Protein AF-A0A5K1CU42-F1 (afdb_monomer)

Secondary structure (DSSP, 8-state):
----SS-EETTEEHHHH---HHIIIIIIHHHH--

Sequence (34 aa):
VPDFLNARILGLPVKEVITDTQWLEHEFTQKVQK

pLDDT: mean 85.1, std 9.83, range [59.69, 95.25]

InterPro domains:
  IPR015955 Lactate dehydrogenase/glycoside hydrolase, family 4, C-terminal [SSF56327] (1-34)

Foldseek 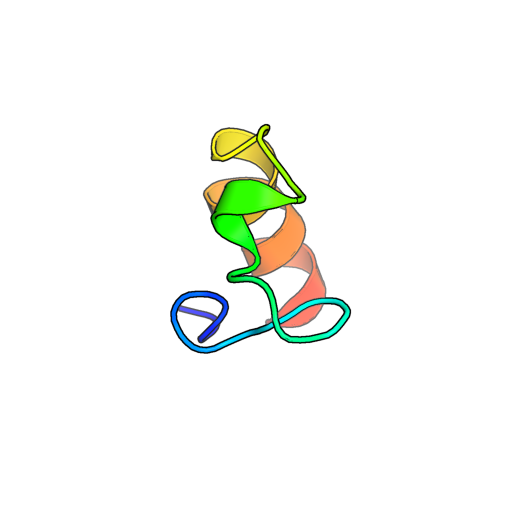3Di:
DDPLVPDDDVNHRPCVVDVPVVCVVPPVVVVPVD

Structure (mmCIF, N/CA/C/O backbone):
data_AF-A0A5K1CU42-F1
#
_entry.id   AF-A0A5K1CU42-F1
#
loop_
_atom_site.group_PDB
_atom_site.id
_atom_site.type_symbol
_atom_site.label_atom_id
_atom_site.label_alt_id
_atom_site.label_comp_id
_atom_site.label_asym_id
_atom_site.label_entity_id
_atom_site.label_seq_id
_atom_site.pdbx_PDB_ins_code
_atom_site.Cartn_x
_atom_site.Cartn_y
_atom_site.Cartn_z
_atom_site.occupancy
_atom_site.B_iso_or_equiv
_atom_site.auth_seq_id
_atom_site.auth_comp_id
_atom_site.auth_asym_id
_atom_site.auth_atom_id
_atom_site.pdbx_PDB_model_num
ATOM 1 N N . VAL A 1 1 ? -11.650 -4.612 7.267 1.00 60.56 1 VAL A N 1
ATOM 2 C CA . VAL A 1 1 ? -10.359 -4.532 6.537 1.00 60.56 1 VAL A CA 1
ATOM 3 C C . VAL A 1 1 ? -10.651 -4.022 5.138 1.00 60.56 1 VAL A C 1
ATOM 5 O O . VAL A 1 1 ? -11.486 -4.631 4.480 1.00 60.56 1 VAL A O 1
ATOM 8 N N . PRO A 1 2 ? -10.128 -2.856 4.722 1.00 61.78 2 PRO A N 1
ATOM 9 C CA . PRO A 1 2 ? -10.416 -2.310 3.409 1.00 61.78 2 PRO A CA 1
ATOM 10 C C . PRO A 1 2 ? -9.680 -3.168 2.397 1.00 61.78 2 PRO A C 1
ATOM 12 O O . PRO A 1 2 ? -8.545 -3.576 2.638 1.00 61.78 2 PRO A O 1
ATOM 15 N N . ASP A 1 3 ? -10.320 -3.438 1.270 1.00 70.12 3 ASP A N 1
ATOM 16 C CA . ASP A 1 3 ? -9.721 -4.251 0.220 1.00 70.12 3 ASP A CA 1
ATOM 17 C C . ASP A 1 3 ? -8.772 -3.407 -0.648 1.00 70.12 3 ASP A C 1
ATOM 19 O O . ASP A 1 3 ? -8.949 -3.245 -1.854 1.00 70.12 3 ASP A O 1
ATOM 23 N N . PHE A 1 4 ? 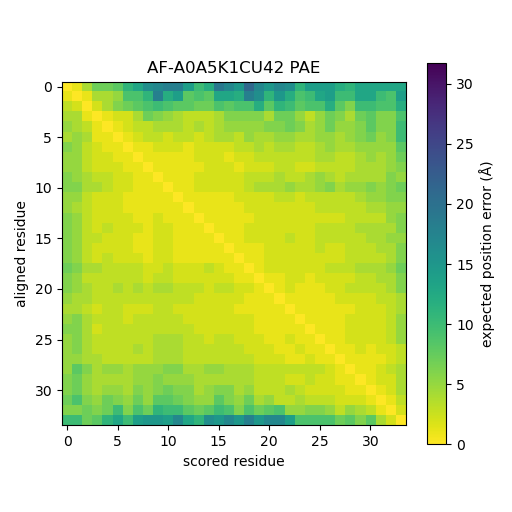-7.749 -2.817 -0.020 1.00 78.38 4 PHE A N 1
ATOM 24 C CA . PHE A 1 4 ? -6.638 -2.211 -0.757 1.00 78.38 4 PHE A CA 1
ATOM 25 C C . PHE A 1 4 ? -5.704 -3.277 -1.353 1.00 78.38 4 PHE A C 1
ATOM 27 O O . PHE A 1 4 ? -4.791 -2.939 -2.102 1.00 78.38 4 PHE A O 1
ATOM 34 N N . LEU A 1 5 ? -5.932 -4.561 -1.043 1.00 76.81 5 LEU A N 1
ATOM 35 C CA . LEU A 1 5 ? -5.199 -5.690 -1.615 1.00 76.81 5 LEU A CA 1
ATOM 36 C C . LEU A 1 5 ? -5.513 -5.860 -3.103 1.00 76.81 5 LEU A C 1
ATOM 38 O O . LEU A 1 5 ? -4.604 -6.138 -3.882 1.00 76.81 5 LEU A O 1
ATOM 42 N N . ASN A 1 6 ? -6.766 -5.631 -3.499 1.00 84.75 6 ASN A N 1
ATOM 43 C CA . ASN A 1 6 ? -7.178 -5.655 -4.904 1.00 84.75 6 ASN A CA 1
ATOM 44 C C . ASN A 1 6 ? -7.151 -4.274 -5.579 1.00 84.75 6 ASN A C 1
ATOM 46 O O . ASN A 1 6 ? -7.300 -4.178 -6.800 1.00 84.75 6 ASN A O 1
ATOM 50 N N . ALA A 1 7 ? -6.957 -3.202 -4.808 1.00 87.81 7 ALA A N 1
ATOM 51 C CA . ALA A 1 7 ? -6.946 -1.845 -5.332 1.00 87.81 7 ALA A CA 1
ATOM 52 C C . ALA A 1 7 ? -5.723 -1.588 -6.221 1.00 87.81 7 ALA A C 1
ATOM 54 O O . ALA A 1 7 ? -4.609 -2.060 -5.965 1.00 87.81 7 ALA A O 1
ATOM 55 N N . ARG A 1 8 ? -5.940 -0.792 -7.273 1.00 92.75 8 ARG A N 1
ATOM 56 C CA . ARG A 1 8 ? -4.908 -0.428 -8.243 1.00 92.75 8 ARG A CA 1
ATOM 57 C C . ARG A 1 8 ? -4.899 1.070 -8.511 1.00 92.75 8 ARG A C 1
ATOM 59 O O . ARG A 1 8 ? -5.958 1.680 -8.634 1.00 92.75 8 ARG A O 1
ATOM 66 N N . 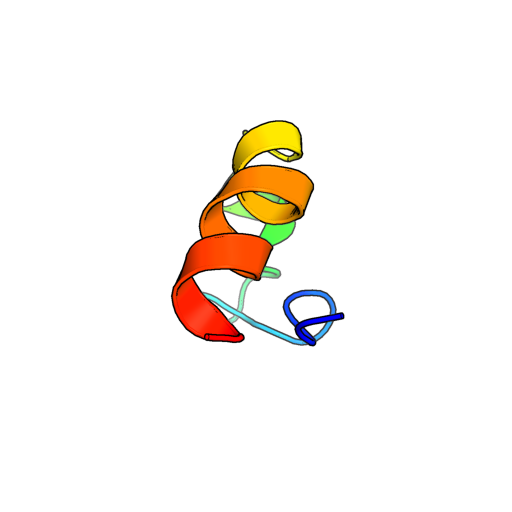ILE A 1 9 ? -3.707 1.637 -8.666 1.00 93.00 9 ILE A N 1
ATOM 67 C CA . ILE A 1 9 ? -3.483 3.019 -9.104 1.00 93.00 9 ILE A CA 1
ATOM 68 C C . ILE A 1 9 ? -2.816 2.940 -10.471 1.00 93.00 9 ILE A C 1
ATOM 70 O O . ILE A 1 9 ? -1.747 2.355 -10.608 1.00 93.00 9 ILE A O 1
ATOM 74 N N . LEU A 1 10 ? -3.479 3.476 -11.499 1.00 94.56 10 LEU A N 1
ATOM 75 C CA . LEU A 1 10 ? -3.016 3.389 -12.893 1.00 94.56 10 LEU A CA 1
ATOM 76 C C . LEU A 1 10 ? -2.736 1.942 -13.354 1.00 94.56 10 LEU A C 1
ATOM 78 O O . LEU A 1 10 ? -1.833 1.686 -14.142 1.00 94.56 10 LEU A O 1
ATOM 82 N N . GLY A 1 11 ? -3.507 0.978 -12.841 1.00 94.38 11 GLY A N 1
ATOM 83 C CA . GLY A 1 11 ? -3.358 -0.445 -13.163 1.00 94.38 11 GLY A CA 1
ATOM 84 C C . GLY A 1 11 ? -2.291 -1.191 -12.353 1.00 94.38 11 GLY A C 1
ATOM 85 O O . GLY A 1 11 ? -2.289 -2.424 -12.396 1.00 94.38 11 GLY A O 1
ATOM 86 N N . LEU A 1 12 ? -1.464 -0.484 -11.576 1.00 95.25 12 LEU A N 1
ATOM 87 C CA . LEU A 1 12 ? -0.468 -1.068 -10.675 1.00 95.25 12 LEU A CA 1
ATOM 88 C C . LEU A 1 12 ? -1.075 -1.363 -9.298 1.00 95.25 12 LEU A C 1
ATOM 90 O O . LEU A 1 12 ? -1.898 -0.570 -8.832 1.00 95.25 12 LEU A O 1
ATOM 94 N N . PRO A 1 13 ? -0.688 -2.459 -8.623 1.00 92.50 13 PRO A N 1
ATOM 95 C CA . PRO A 1 13 ? -1.104 -2.726 -7.250 1.00 92.50 13 PRO A CA 1
ATOM 96 C C . PRO A 1 13 ? -0.789 -1.551 -6.322 1.00 92.50 13 PRO A C 1
ATOM 98 O O . PRO A 1 13 ? 0.302 -0.985 -6.367 1.00 92.50 13 PRO A O 1
ATOM 101 N N . VAL A 1 14 ? -1.725 -1.200 -5.436 1.00 91.75 14 VAL A N 1
ATOM 102 C CA . VAL A 1 14 ? -1.551 -0.067 -4.507 1.00 91.75 14 VAL A CA 1
ATOM 103 C C . VAL A 1 14 ? -0.259 -0.167 -3.691 1.00 91.75 14 VAL A C 1
ATOM 105 O O . VAL A 1 14 ? 0.403 0.847 -3.504 1.00 91.75 14 VAL A O 1
ATOM 108 N N . LYS A 1 15 ? 0.143 -1.374 -3.273 1.00 89.50 15 LYS A N 1
ATOM 109 C CA . LYS A 1 15 ? 1.383 -1.605 -2.506 1.00 89.50 15 LYS A CA 1
ATOM 110 C C . LYS A 1 15 ? 2.671 -1.303 -3.282 1.00 89.50 15 LYS A C 1
ATOM 112 O O . LYS A 1 15 ? 3.715 -1.135 -2.664 1.00 89.50 15 LYS A O 1
ATOM 117 N N . GLU A 1 16 ? 2.612 -1.251 -4.611 1.00 92.19 16 GLU A N 1
ATOM 118 C CA . GLU A 1 16 ? 3.759 -0.884 -5.454 1.00 92.19 16 GLU A CA 1
ATOM 119 C C . GLU A 1 16 ? 3.874 0.632 -5.642 1.00 92.19 16 GLU A C 1
ATOM 121 O O . GLU A 1 16 ? 4.964 1.146 -5.876 1.00 92.19 16 GLU A O 1
ATOM 126 N N . VAL A 1 17 ? 2.759 1.356 -5.520 1.00 94.56 17 VAL A N 1
ATOM 127 C CA . VAL A 1 17 ? 2.710 2.816 -5.690 1.00 94.56 17 VAL A CA 1
ATOM 128 C C . VAL A 1 17 ? 2.846 3.537 -4.349 1.00 94.56 17 VAL A C 1
ATOM 130 O O . VAL A 1 17 ? 3.535 4.549 -4.250 1.00 94.56 17 VAL A O 1
ATOM 133 N N . ILE A 1 18 ? 2.203 3.011 -3.306 1.00 92.00 18 ILE A N 1
ATOM 134 C CA . ILE A 1 18 ? 2.263 3.522 -1.938 1.00 92.00 18 ILE A CA 1
ATOM 135 C C . ILE A 1 18 ? 3.105 2.543 -1.126 1.00 92.00 18 ILE A C 1
ATOM 137 O O . ILE A 1 18 ? 2.632 1.499 -0.679 1.00 92.00 18 ILE A O 1
ATOM 141 N N . THR A 1 19 ? 4.378 2.893 -0.963 1.00 91.50 19 THR A N 1
ATOM 142 C CA . THR A 1 19 ? 5.373 2.062 -0.274 1.00 91.50 19 THR A CA 1
ATOM 143 C C . THR A 1 19 ? 5.281 2.156 1.249 1.00 91.50 19 THR A C 1
ATOM 145 O O . THR A 1 19 ? 5.762 1.263 1.948 1.00 91.50 19 THR A O 1
ATOM 148 N N . ASP A 1 20 ? 4.619 3.191 1.775 1.00 92.50 20 ASP A N 1
ATOM 149 C CA . ASP A 1 20 ? 4.282 3.299 3.194 1.00 92.50 20 ASP A CA 1
ATOM 150 C C . ASP A 1 20 ? 3.113 2.364 3.542 1.00 92.50 20 ASP A C 1
ATOM 152 O O . ASP A 1 20 ? 1.929 2.719 3.534 1.00 92.50 20 ASP A O 1
ATOM 156 N N . THR A 1 21 ? 3.471 1.112 3.812 1.00 87.38 21 THR A N 1
ATOM 157 C CA . THR A 1 21 ? 2.522 0.052 4.165 1.00 87.38 21 THR A CA 1
ATOM 158 C C . THR A 1 21 ? 1.909 0.248 5.550 1.00 87.38 21 THR A C 1
ATOM 160 O O . THR A 1 21 ? 0.744 -0.103 5.738 1.00 87.38 21 THR A O 1
ATOM 163 N N . GLN A 1 22 ? 2.627 0.866 6.497 1.00 90.06 22 GLN A N 1
ATOM 164 C CA . GLN A 1 22 ? 2.084 1.145 7.830 1.00 90.06 22 GLN A CA 1
AT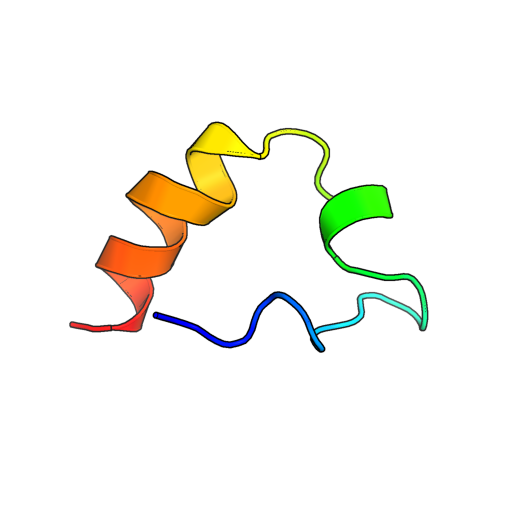OM 165 C C . GLN A 1 22 ? 0.936 2.149 7.752 1.00 90.06 22 GLN A C 1
ATOM 167 O O . GLN A 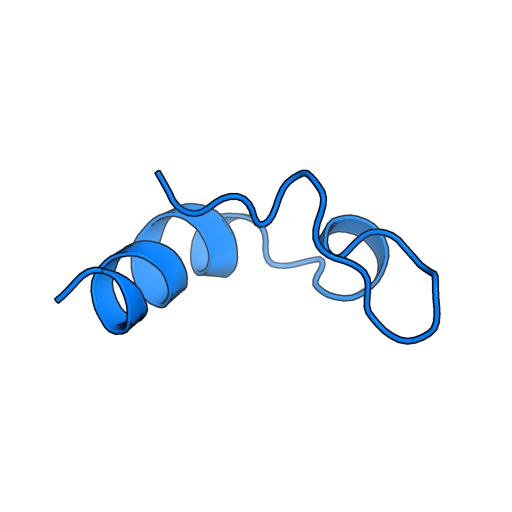1 22 ? -0.109 1.920 8.371 1.00 90.06 22 GLN A O 1
ATOM 172 N N . TRP A 1 23 ? 1.092 3.199 6.943 1.00 91.00 23 TRP A N 1
ATOM 173 C CA . TRP A 1 23 ? 0.037 4.179 6.705 1.00 91.00 23 TRP A CA 1
ATOM 174 C C . TRP A 1 23 ? -1.218 3.548 6.081 1.00 91.00 23 TRP A C 1
ATOM 176 O O . TRP A 1 23 ? -2.333 3.793 6.551 1.00 91.00 23 TRP A O 1
ATOM 186 N N . LEU A 1 24 ? -1.056 2.688 5.066 1.00 88.00 24 LEU A N 1
ATOM 187 C CA . LEU A 1 24 ? -2.176 1.979 4.426 1.00 88.00 24 LEU A CA 1
ATOM 188 C C . LEU A 1 24 ? -2.949 1.090 5.417 1.00 88.00 24 LEU A C 1
ATOM 190 O O . LEU A 1 24 ? -4.186 1.093 5.453 1.00 88.00 24 LEU A O 1
ATOM 194 N N . GLU 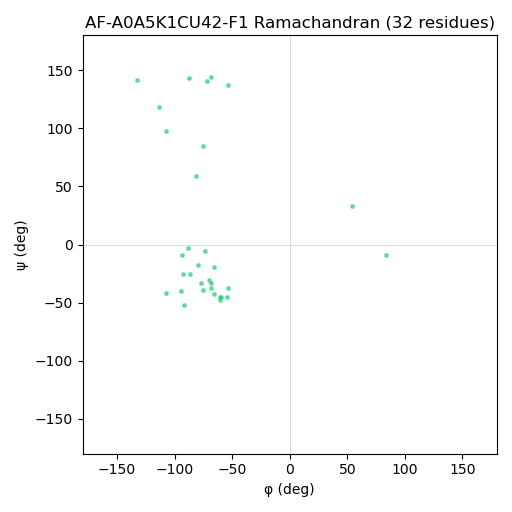A 1 25 ? -2.220 0.333 6.232 1.00 85.81 25 GLU A N 1
ATOM 195 C CA . GLU A 1 25 ? -2.801 -0.651 7.145 1.00 85.81 25 GLU A CA 1
ATOM 196 C C . GLU A 1 25 ? -3.465 -0.009 8.367 1.00 85.81 25 GLU A C 1
ATOM 198 O O . GLU A 1 25 ? -4.542 -0.450 8.770 1.00 85.81 25 GLU A O 1
ATOM 203 N N . HIS A 1 26 ? -2.877 1.049 8.929 1.00 87.38 26 HIS A N 1
ATOM 204 C CA . HIS A 1 26 ? -3.309 1.587 10.222 1.00 87.38 26 HIS A CA 1
ATOM 205 C C . HIS A 1 26 ? -4.055 2.911 10.101 1.00 87.38 26 HIS A C 1
ATOM 207 O O . HIS A 1 26 ? -5.080 3.090 10.754 1.00 87.38 26 HIS A O 1
ATOM 213 N N . GLU A 1 27 ? -3.600 3.833 9.255 1.00 89.50 27 GLU A N 1
ATOM 214 C CA . GLU A 1 27 ? -4.189 5.172 9.185 1.00 89.50 27 GLU A CA 1
ATOM 215 C C . GLU A 1 27 ? -5.299 5.266 8.142 1.00 89.50 27 GLU A C 1
ATOM 217 O O . GLU A 1 27 ? -6.417 5.691 8.448 1.00 89.50 27 GLU A O 1
ATOM 222 N N . PHE A 1 28 ? -5.015 4.852 6.906 1.00 86.31 28 PHE A N 1
ATOM 223 C CA . PHE A 1 28 ? -5.981 4.890 5.809 1.00 86.31 28 PHE A CA 1
ATOM 224 C C . PHE A 1 28 ? -7.208 4.033 6.126 1.00 86.31 28 PHE A C 1
ATOM 226 O O . PHE A 1 28 ? -8.346 4.495 6.025 1.00 86.31 28 PHE A O 1
ATOM 233 N N . THR A 1 29 ? -6.965 2.804 6.589 1.00 81.19 29 THR A N 1
ATOM 234 C CA . THR A 1 29 ? -8.015 1.868 6.994 1.00 81.19 29 THR A CA 1
ATOM 235 C C . THR A 1 29 ? -8.954 2.471 8.038 1.00 81.19 29 THR A C 1
ATOM 237 O O . THR A 1 29 ? -10.173 2.377 7.888 1.00 81.19 29 THR A O 1
ATOM 240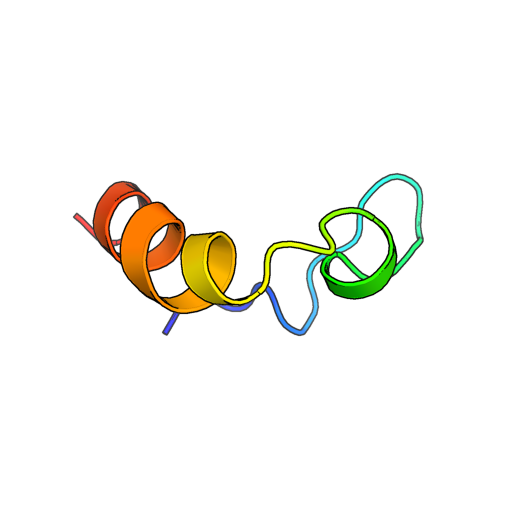 N N . GLN A 1 30 ? -8.409 3.132 9.063 1.00 85.00 30 GLN A N 1
ATOM 241 C CA . GLN A 1 30 ? -9.205 3.764 10.117 1.00 85.00 30 GLN A CA 1
ATOM 242 C C . GLN A 1 30 ? -10.005 4.977 9.629 1.00 85.00 30 GLN A C 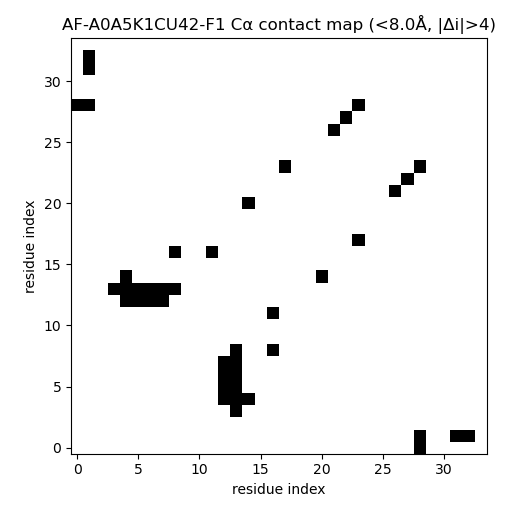1
ATOM 244 O O . GLN A 1 30 ? -11.093 5.222 10.149 1.00 85.00 30 GLN A O 1
ATOM 249 N N . LYS A 1 31 ? -9.480 5.739 8.661 1.00 83.62 31 LYS A N 1
ATOM 250 C CA . LYS A 1 31 ? -10.140 6.942 8.125 1.00 83.62 31 LYS A CA 1
ATOM 251 C C . LYS A 1 31 ? -11.287 6.633 7.165 1.00 83.62 31 LYS A C 1
ATOM 253 O O . LYS A 1 31 ? -12.228 7.410 7.115 1.00 83.62 31 LYS A O 1
ATOM 258 N N . VAL A 1 32 ? -11.201 5.545 6.400 1.00 81.50 32 VAL A N 1
ATOM 259 C CA . VAL A 1 32 ? -12.198 5.205 5.363 1.00 81.50 32 VAL A CA 1
ATOM 260 C C . VAL A 1 32 ? -13.310 4.289 5.885 1.00 81.50 32 VAL A C 1
ATOM 262 O O . VAL A 1 32 ? -14.398 4.272 5.323 1.00 81.50 32 VAL A O 1
ATOM 265 N N . GLN A 1 33 ? -13.056 3.505 6.939 1.00 70.31 33 GLN A N 1
ATOM 266 C CA . GLN A 1 33 ? -14.051 2.581 7.512 1.00 70.31 33 GLN A CA 1
ATOM 267 C C . GLN A 1 33 ? -14.954 3.188 8.591 1.00 70.31 33 GLN A C 1
ATOM 269 O O . GLN A 1 33 ? -15.826 2.481 9.096 1.00 70.31 33 GLN A O 1
ATOM 274 N N . LYS A 1 34 ? -14.742 4.453 8.957 1.00 59.69 34 LYS A N 1
ATOM 275 C CA . LYS A 1 34 ? -15.656 5.228 9.804 1.00 59.69 34 LYS A CA 1
ATOM 276 C C . LYS A 1 34 ? -16.566 6.082 8.938 1.00 59.69 34 LYS A C 1
ATOM 278 O O . LYS A 1 34 ? -17.740 6.221 9.336 1.00 59.69 34 LYS A O 1
#

Radius of gyration: 9.43 Å; Cα contacts (8 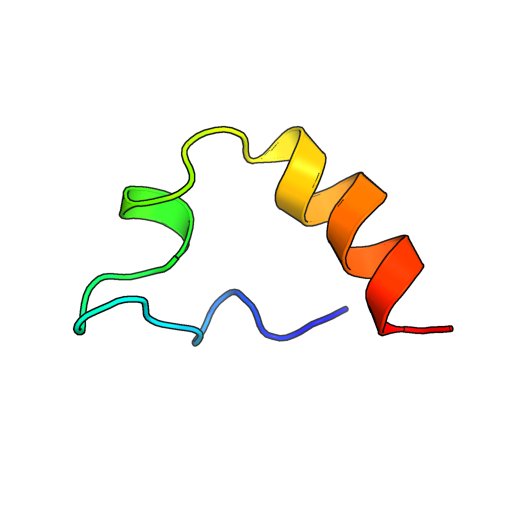Å, |Δi|>4): 22; chains: 1; bounding box: 21×13×23 Å

Solvent-accessible surface area (backbone atoms only — not comparable to full-atom values): 2220 Å² total; per-residue (Å²): 133,73,71,56,83,80,33,59,58,96,83,39,50,36,68,78,76,47,72,62,55,65,50,53,66,57,50,50,40,58,67,72,76,108

Mean predicted aligned error: 3.94 Å

Organism: NCBI:txid210225